Protein AF-A0A832SLJ6-F1 (afdb_monomer_lite)

pLDDT: mean 83.12, std 15.28, range [37.22, 96.81]

Sequence (81 aa):
MGLNNTSGFDVYFVDSERQLENYLNYGIFDFYTNDGCFGKNYHSFSGICKNIDQESGLLIIIPDNLNRSLTKIKVNLHEKI

Radius of gyration: 13.86 Å; chains: 1; bounding box: 32×26×40 Å

Structure (mmCIF, N/CA/C/O backbone):
data_AF-A0A832SLJ6-F1
#
_entry.id   AF-A0A832SLJ6-F1
#
loop_
_atom_site.group_PDB
_atom_site.id
_atom_site.type_symbol
_atom_site.label_atom_id
_atom_site.label_alt_id
_atom_site.label_comp_id
_atom_site.label_asym_id
_atom_site.label_entity_id
_atom_site.label_seq_id
_atom_site.pdbx_PDB_ins_code
_atom_site.Cartn_x
_atom_site.Cartn_y
_atom_site.Cartn_z
_atom_site.occupancy
_atom_site.B_iso_or_equiv
_atom_site.auth_seq_id
_atom_site.auth_comp_id
_atom_site.auth_asym_id
_atom_site.auth_atom_id
_atom_site.pdbx_PDB_model_num
ATOM 1 N N . MET A 1 1 ? 5.630 -12.597 -28.561 1.00 37.22 1 MET A N 1
ATOM 2 C CA . MET A 1 1 ? 6.444 -12.250 -27.373 1.00 37.22 1 MET A CA 1
ATOM 3 C C . MET A 1 1 ? 6.838 -10.792 -27.534 1.00 37.22 1 MET A C 1
ATOM 5 O O . MET A 1 1 ? 7.551 -10.514 -28.477 1.00 37.22 1 MET A O 1
ATOM 9 N N . GLY A 1 2 ? 6.372 -9.785 -26.806 1.00 40.81 2 GLY A N 1
ATOM 10 C CA . GLY A 1 2 ? 5.606 -9.686 -25.569 1.00 40.81 2 GLY A CA 1
ATOM 11 C C . GLY A 1 2 ? 6.068 -8.382 -24.911 1.00 40.81 2 GLY A C 1
ATOM 12 O O . GLY A 1 2 ? 7.096 -8.384 -24.252 1.00 40.81 2 GLY A O 1
ATOM 13 N N . LEU A 1 3 ? 5.365 -7.272 -25.146 1.00 40.44 3 LEU A N 1
ATOM 14 C CA . LEU A 1 3 ? 5.560 -6.012 -24.422 1.00 40.44 3 LEU A CA 1
ATOM 15 C C . LEU A 1 3 ? 4.202 -5.630 -23.846 1.00 40.44 3 LEU A C 1
ATOM 17 O O . LEU A 1 3 ? 3.396 -4.969 -24.496 1.00 40.44 3 LEU A O 1
ATOM 21 N N . ASN A 1 4 ? 3.916 -6.143 -22.652 1.00 43.66 4 ASN A N 1
ATOM 22 C CA . ASN A 1 4 ? 2.771 -5.696 -21.878 1.00 43.66 4 ASN A CA 1
ATOM 23 C C . ASN A 1 4 ? 3.183 -4.365 -21.238 1.00 43.66 4 ASN A C 1
ATOM 25 O O . ASN A 1 4 ? 3.800 -4.345 -20.179 1.00 43.66 4 ASN A O 1
ATOM 29 N N . ASN A 1 5 ? 2.954 -3.263 -21.954 1.00 50.81 5 ASN A N 1
ATOM 30 C CA . ASN A 1 5 ? 3.211 -1.909 -21.469 1.00 50.81 5 ASN A CA 1
ATOM 31 C C . ASN A 1 5 ? 2.186 -1.576 -20.379 1.00 50.81 5 ASN A C 1
ATOM 33 O O . ASN A 1 5 ? 1.127 -1.014 -20.652 1.00 50.81 5 ASN A O 1
ATOM 37 N N . THR A 1 6 ? 2.478 -1.974 -19.146 1.00 59.12 6 THR A N 1
ATOM 38 C CA . THR A 1 6 ? 1.656 -1.686 -17.972 1.00 59.12 6 THR A CA 1
ATOM 39 C C . THR A 1 6 ? 1.980 -0.287 -17.467 1.00 59.12 6 THR A C 1
ATOM 41 O O . THR A 1 6 ? 2.812 -0.108 -16.587 1.00 59.12 6 THR A O 1
ATOM 44 N N . SER A 1 7 ? 1.342 0.727 -18.048 1.00 71.50 7 SER A N 1
ATOM 45 C CA . SER A 1 7 ? 1.438 2.128 -17.602 1.00 71.50 7 SER A CA 1
ATOM 46 C C . SER A 1 7 ? 0.591 2.417 -16.345 1.00 71.50 7 SER A C 1
ATOM 48 O O . SER A 1 7 ? 0.265 3.573 -16.076 1.00 71.50 7 SER A O 1
ATOM 50 N N . GLY A 1 8 ? 0.137 1.376 -15.641 1.00 80.88 8 GLY A N 1
ATOM 51 C CA . GLY A 1 8 ? -0.649 1.472 -14.413 1.00 80.88 8 GLY A CA 1
ATOM 52 C C . GLY A 1 8 ? 0.228 1.565 -13.166 1.00 80.88 8 GLY A C 1
ATOM 53 O O . GLY A 1 8 ? 1.433 1.336 -13.224 1.00 80.88 8 GLY A O 1
ATOM 54 N N . PHE A 1 9 ? -0.388 1.893 -12.036 1.00 87.56 9 PHE A N 1
ATOM 55 C CA . PHE A 1 9 ? 0.232 1.839 -10.715 1.00 87.56 9 PHE A CA 1
ATOM 56 C C . PHE A 1 9 ? -0.320 0.657 -9.919 1.00 87.56 9 PHE A C 1
ATOM 58 O O . PHE A 1 9 ? -1.451 0.205 -10.140 1.00 87.56 9 PHE A O 1
ATOM 65 N N . ASP A 1 10 ? 0.472 0.201 -8.960 1.00 92.06 10 ASP A N 1
ATOM 66 C CA . ASP A 1 10 ? 0.023 -0.705 -7.917 1.00 92.06 10 ASP A CA 1
ATOM 67 C C . ASP A 1 10 ? -0.245 0.086 -6.634 1.00 92.06 10 ASP A C 1
ATOM 69 O O . ASP A 1 10 ? 0.368 1.123 -6.381 1.00 92.06 10 AS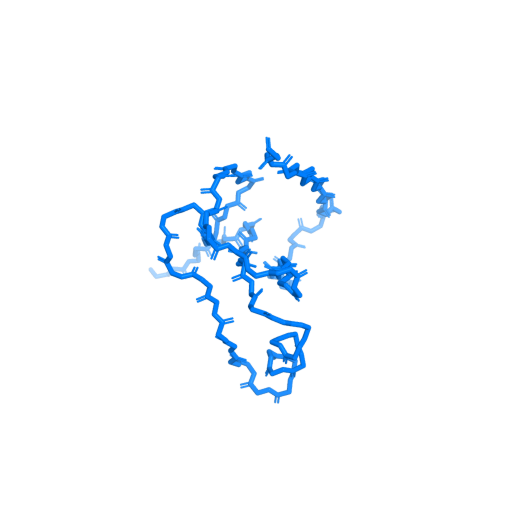P A O 1
ATOM 73 N N . VAL A 1 11 ? -1.167 -0.397 -5.813 1.00 93.88 11 VAL A N 1
ATOM 74 C CA . VAL A 1 11 ? -1.571 0.236 -4.559 1.00 93.88 11 VAL A CA 1
ATOM 75 C C . VAL A 1 11 ? -1.816 -0.826 -3.500 1.00 93.88 11 VAL A C 1
ATOM 77 O O . VAL A 1 11 ? -2.424 -1.854 -3.790 1.00 93.88 11 VAL A O 1
ATOM 80 N N . TYR A 1 12 ? -1.352 -0.576 -2.280 1.00 95.56 12 TYR A N 1
ATOM 81 C CA . TYR A 1 12 ? -1.434 -1.503 -1.157 1.00 95.56 12 TYR A CA 1
ATOM 82 C C . TYR A 1 12 ? -1.662 -0.729 0.140 1.00 95.56 12 TYR A C 1
ATOM 84 O O . TYR A 1 12 ? -0.929 0.212 0.434 1.00 95.56 12 TYR A O 1
ATOM 92 N N . PHE A 1 13 ? -2.644 -1.132 0.939 1.00 95.00 13 PHE A N 1
ATOM 93 C CA . PHE A 1 13 ? -2.679 -0.764 2.350 1.00 95.00 13 PHE A CA 1
ATOM 94 C C . PHE A 1 13 ? -1.649 -1.601 3.100 1.00 95.00 13 PHE A C 1
ATOM 96 O O . PHE A 1 13 ? -1.637 -2.825 2.976 1.00 95.00 13 PHE A O 1
ATOM 103 N N . VAL A 1 14 ? -0.801 -0.945 3.878 1.00 96.25 14 VAL A N 1
ATOM 104 C CA . VAL A 1 14 ? 0.287 -1.560 4.643 1.00 96.25 14 VAL A CA 1
ATOM 105 C C . VAL A 1 14 ? 0.093 -1.300 6.128 1.00 96.25 14 VAL A C 1
ATOM 107 O O . VAL A 1 14 ? -0.498 -0.289 6.493 1.00 96.25 14 VAL A O 1
ATOM 110 N N . ASP A 1 15 ? 0.586 -2.200 6.972 1.00 92.75 15 ASP A N 1
ATOM 111 C CA . ASP A 1 15 ? 0.384 -2.149 8.426 1.00 92.75 15 ASP A CA 1
ATOM 112 C C . ASP A 1 15 ? 1.171 -1.029 9.129 1.00 92.75 15 ASP A C 1
ATOM 114 O O . ASP A 1 15 ? 0.842 -0.658 10.251 1.00 92.75 15 ASP A O 1
ATOM 118 N N . SER A 1 16 ? 2.216 -0.494 8.488 1.00 94.12 16 SER A N 1
ATOM 119 C CA . SER A 1 16 ? 3.097 0.526 9.064 1.00 94.12 16 SER A CA 1
ATOM 120 C C . SER A 1 16 ? 4.025 1.161 8.022 1.00 94.12 16 SER A C 1
ATOM 122 O O . SER A 1 16 ? 4.270 0.603 6.949 1.00 94.12 16 SER A O 1
ATOM 124 N N . GLU A 1 17 ? 4.628 2.302 8.369 1.00 92.69 17 GLU A N 1
ATOM 125 C CA . GLU A 1 17 ? 5.673 2.961 7.565 1.00 92.69 17 GLU A CA 1
ATOM 126 C C . GLU A 1 17 ? 6.896 2.060 7.320 1.00 92.69 17 GLU A C 1
ATOM 128 O O . GLU A 1 17 ? 7.528 2.143 6.267 1.00 92.69 17 GLU A O 1
ATOM 133 N N . ARG A 1 18 ? 7.181 1.114 8.226 1.00 95.19 18 ARG A N 1
ATOM 134 C CA . ARG A 1 18 ? 8.274 0.137 8.083 1.00 95.19 18 ARG A CA 1
ATOM 135 C C . ARG A 1 18 ? 8.197 -0.644 6.765 1.00 95.19 18 ARG A C 1
ATOM 137 O O . ARG A 1 18 ? 9.217 -1.067 6.229 1.00 95.19 18 ARG A O 1
ATOM 144 N N . GLN A 1 19 ? 6.997 -0.820 6.214 1.00 96.19 19 GLN A N 1
ATOM 145 C CA . GLN A 1 19 ? 6.805 -1.512 4.942 1.00 96.19 19 GLN A CA 1
ATOM 146 C C . GLN A 1 19 ? 7.357 -0.731 3.744 1.00 96.19 19 GLN A C 1
ATOM 148 O O . GLN A 1 19 ? 7.824 -1.344 2.784 1.00 96.19 19 GLN A O 1
ATOM 153 N N . LEU A 1 20 ? 7.397 0.604 3.815 1.00 94.88 20 LEU A N 1
ATOM 154 C CA . LEU A 1 20 ? 8.097 1.419 2.823 1.00 94.88 20 LEU A CA 1
ATOM 155 C C . LEU A 1 20 ? 9.607 1.154 2.869 1.00 94.88 20 LEU A C 1
ATOM 157 O O . LEU A 1 20 ? 10.223 0.940 1.827 1.00 94.88 20 LEU A O 1
ATOM 161 N N . GLU A 1 21 ? 10.203 1.121 4.063 1.00 95.81 21 GLU A N 1
ATOM 162 C CA . GLU A 1 21 ? 11.631 0.820 4.228 1.00 95.81 21 GLU A CA 1
ATOM 163 C C . GLU A 1 21 ? 11.974 -0.591 3.741 1.00 95.81 21 GLU A C 1
ATOM 165 O O . GLU A 1 21 ? 12.980 -0.782 3.054 1.00 95.81 21 GLU A O 1
ATOM 170 N N . ASN A 1 22 ? 11.132 -1.580 4.055 1.00 96.69 22 ASN A N 1
ATOM 171 C C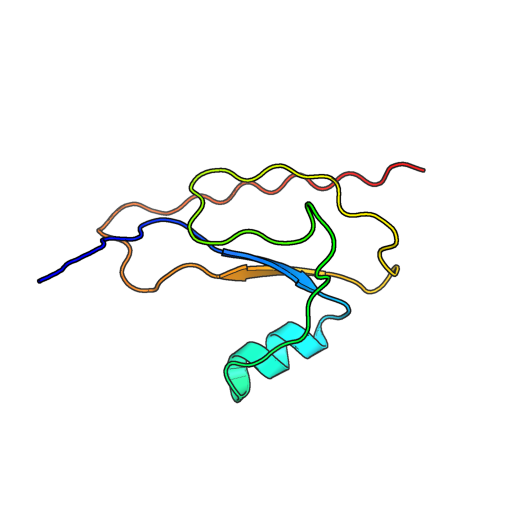A . ASN A 1 22 ? 11.313 -2.950 3.582 1.00 96.69 22 ASN A CA 1
ATOM 172 C C . ASN A 1 22 ? 11.288 -3.017 2.048 1.00 96.69 22 ASN A C 1
ATOM 174 O O . ASN A 1 22 ? 12.154 -3.654 1.441 1.00 96.69 22 ASN A O 1
ATOM 178 N N . TYR A 1 23 ? 10.345 -2.308 1.419 1.00 95.25 23 TYR A N 1
ATOM 179 C CA . TYR A 1 23 ? 10.252 -2.243 -0.034 1.00 95.25 23 TYR A CA 1
ATOM 180 C C . TYR A 1 23 ? 11.503 -1.605 -0.651 1.00 95.25 23 TYR A C 1
ATOM 182 O O . TYR A 1 23 ? 12.084 -2.173 -1.574 1.00 95.25 23 TYR A O 1
ATOM 190 N N . LEU A 1 24 ? 11.960 -0.469 -0.118 1.00 94.75 24 LEU A N 1
ATOM 191 C CA . LEU A 1 24 ? 13.122 0.250 -0.647 1.00 94.75 24 LEU A CA 1
ATOM 192 C C . LEU A 1 24 ? 14.437 -0.530 -0.491 1.00 94.75 24 LEU A C 1
ATOM 194 O O . LEU A 1 24 ? 15.278 -0.483 -1.385 1.00 94.75 24 LEU A O 1
ATOM 198 N N . ASN A 1 25 ? 14.621 -1.242 0.624 1.00 96.81 25 ASN A N 1
ATOM 199 C CA . ASN A 1 25 ? 15.877 -1.935 0.924 1.00 96.81 25 ASN A CA 1
ATOM 200 C C . ASN A 1 25 ? 15.934 -3.368 0.377 1.00 96.81 25 ASN A C 1
ATOM 202 O O . ASN A 1 25 ? 17.007 -3.841 0.004 1.00 96.81 25 ASN A O 1
ATOM 206 N N . TYR A 1 26 ? 14.797 -4.067 0.346 1.00 96.56 26 TYR A N 1
ATOM 207 C CA . TYR A 1 26 ? 14.745 -5.508 0.073 1.00 96.56 26 TYR A CA 1
ATOM 208 C C . TYR A 1 26 ? 13.775 -5.894 -1.049 1.00 96.56 26 TYR A C 1
ATOM 210 O O . TYR A 1 26 ? 13.772 -7.048 -1.475 1.00 96.56 26 TYR A O 1
ATOM 218 N N . GLY A 1 27 ? 12.941 -4.967 -1.531 1.00 92.88 27 GLY A N 1
ATOM 219 C CA . GLY A 1 27 ? 11.927 -5.251 -2.550 1.00 92.88 27 GLY A CA 1
ATOM 220 C C . GLY A 1 27 ? 10.759 -6.110 -2.052 1.00 92.88 27 GLY A C 1
ATOM 221 O O . GLY A 1 27 ? 10.018 -6.658 -2.867 1.00 92.88 27 GLY A O 1
ATOM 222 N N . ILE A 1 28 ? 10.589 -6.247 -0.735 1.00 95.06 28 ILE A N 1
ATOM 223 C CA . ILE A 1 28 ? 9.511 -7.019 -0.099 1.00 95.06 28 ILE A CA 1
ATOM 224 C C . ILE A 1 28 ? 8.789 -6.159 0.933 1.00 95.06 28 ILE A C 1
ATOM 226 O O . ILE A 1 28 ? 9.389 -5.256 1.501 1.00 95.06 28 ILE A O 1
ATOM 230 N N . PHE A 1 29 ? 7.512 -6.433 1.176 1.00 96.75 29 PHE A N 1
ATOM 231 C CA . PHE A 1 29 ? 6.712 -5.765 2.200 1.00 96.75 29 PHE A CA 1
ATOM 232 C C . PHE A 1 29 ? 5.437 -6.563 2.481 1.00 96.75 29 PHE A C 1
ATOM 234 O O . PHE A 1 29 ? 4.946 -7.285 1.608 1.00 96.75 29 PHE A O 1
ATOM 241 N N . ASP A 1 30 ? 4.893 -6.394 3.681 1.00 96.25 30 ASP A N 1
ATOM 242 C CA . ASP A 1 30 ? 3.591 -6.933 4.061 1.00 96.25 30 ASP A CA 1
ATOM 243 C C . ASP A 1 30 ? 2.486 -5.917 3.763 1.00 96.25 30 ASP A C 1
ATOM 245 O O . ASP A 1 30 ? 2.676 -4.703 3.862 1.00 96.25 30 ASP A O 1
ATOM 249 N N . PHE A 1 31 ? 1.312 -6.415 3.383 1.00 96.06 31 PHE A N 1
ATOM 250 C CA . PHE A 1 31 ? 0.146 -5.592 3.082 1.00 96.06 31 PHE A CA 1
ATOM 251 C C . PHE A 1 31 ? -1.151 -6.322 3.434 1.00 96.06 31 PHE A C 1
ATOM 253 O O . PHE A 1 31 ? -1.201 -7.554 3.496 1.00 96.06 31 PHE A O 1
ATOM 260 N N . TYR A 1 32 ? -2.226 -5.561 3.626 1.00 95.44 32 TYR A N 1
ATOM 261 C CA . TYR A 1 32 ? -3.552 -6.113 3.875 1.00 95.44 32 TYR A CA 1
ATOM 262 C C . TYR A 1 32 ? -4.078 -6.822 2.621 1.00 95.44 32 TYR A C 1
ATOM 264 O O . TYR A 1 32 ? -4.241 -6.220 1.560 1.00 95.44 32 TYR A O 1
ATOM 272 N N . THR A 1 33 ? -4.373 -8.116 2.750 1.00 94.88 33 THR A N 1
ATOM 273 C CA . THR A 1 33 ? -4.802 -8.982 1.635 1.00 94.88 33 THR A CA 1
ATOM 274 C C . THR A 1 33 ? -6.319 -9.075 1.481 1.00 94.88 33 THR A C 1
ATOM 276 O O . THR A 1 33 ? -6.809 -9.772 0.594 1.00 94.88 33 THR A O 1
ATOM 279 N N . ASN A 1 34 ? -7.079 -8.377 2.325 1.00 93.69 34 ASN A N 1
ATOM 280 C CA . ASN A 1 34 ? -8.529 -8.307 2.209 1.00 93.69 34 ASN A CA 1
ATOM 281 C C . ASN A 1 34 ? -8.955 -7.586 0.920 1.00 93.69 34 ASN A C 1
ATOM 283 O O . ASN A 1 34 ? -8.258 -6.706 0.405 1.00 93.69 34 ASN A O 1
ATOM 287 N N . ASP A 1 35 ? -10.142 -7.932 0.423 1.00 90.44 35 ASP A N 1
ATOM 288 C CA . ASP A 1 35 ? -10.714 -7.296 -0.761 1.00 90.44 35 ASP A CA 1
ATOM 289 C C . ASP A 1 35 ? -10.789 -5.771 -0.593 1.00 90.44 35 ASP A C 1
ATOM 291 O O . ASP A 1 35 ? -11.267 -5.256 0.419 1.00 90.44 35 ASP A O 1
ATOM 295 N N . GLY A 1 36 ? -10.321 -5.041 -1.609 1.00 91.25 36 GLY A N 1
ATOM 296 C CA . GLY A 1 36 ? -10.301 -3.576 -1.613 1.00 91.25 36 GLY A CA 1
ATOM 297 C C . GLY A 1 36 ? -9.090 -2.938 -0.925 1.00 91.25 36 GLY A C 1
ATOM 298 O O . GLY A 1 36 ? -8.969 -1.714 -0.970 1.00 91.25 36 GLY A O 1
ATOM 299 N N . CYS A 1 37 ? -8.187 -3.730 -0.341 1.00 94.31 37 CYS A N 1
ATOM 300 C CA . CYS A 1 37 ? -6.971 -3.238 0.311 1.00 94.31 37 CYS A CA 1
ATOM 301 C C . CYS A 1 37 ? -5.749 -3.162 -0.604 1.00 94.31 37 CYS A C 1
ATOM 303 O O . CYS A 1 37 ? -4.771 -2.502 -0.264 1.00 94.31 37 CYS A O 1
ATOM 305 N N . PHE A 1 38 ? -5.790 -3.801 -1.771 1.00 94.94 38 PHE A N 1
ATOM 306 C CA . PHE A 1 38 ? -4.707 -3.731 -2.739 1.00 94.94 38 PHE A CA 1
ATOM 307 C C . PHE A 1 38 ? -5.220 -3.819 -4.177 1.00 94.94 38 PHE A C 1
ATOM 309 O O . PHE A 1 38 ? -6.329 -4.287 -4.445 1.00 94.94 38 PHE A O 1
ATOM 316 N N . GLY A 1 39 ? -4.389 -3.384 -5.117 1.00 92.50 39 GLY A N 1
ATOM 317 C CA . GLY A 1 39 ? -4.656 -3.454 -6.542 1.00 92.50 39 GLY A CA 1
ATOM 318 C C . GLY A 1 39 ? -3.369 -3.361 -7.349 1.00 92.50 39 GLY A C 1
ATOM 319 O O . GLY A 1 39 ? -2.456 -2.638 -6.971 1.00 9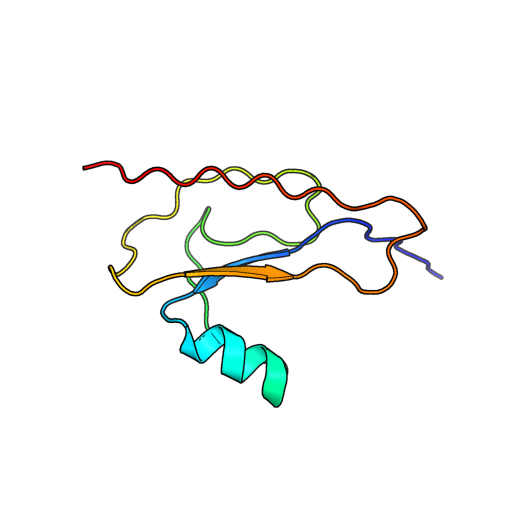2.50 39 GLY A O 1
ATOM 320 N N . LYS A 1 40 ? -3.296 -4.090 -8.466 1.00 91.94 40 LYS A N 1
ATOM 321 C CA . LYS A 1 40 ? -2.131 -4.101 -9.358 1.00 91.94 40 LYS A CA 1
ATOM 322 C C . LYS A 1 40 ? -2.502 -3.619 -10.752 1.00 91.94 40 LYS A C 1
ATOM 324 O O . LYS A 1 40 ? -3.561 -3.990 -11.256 1.00 91.94 40 LYS A O 1
ATOM 329 N N . ASN A 1 41 ? -1.608 -2.862 -11.381 1.00 88.38 41 ASN A N 1
ATOM 330 C CA . ASN A 1 41 ? -1.723 -2.373 -12.751 1.00 88.38 41 ASN A CA 1
ATOM 331 C C . ASN A 1 41 ? -3.039 -1.611 -13.025 1.00 88.38 41 ASN A C 1
ATOM 333 O O . ASN A 1 41 ? -3.739 -1.868 -14.007 1.00 88.38 41 ASN A O 1
ATOM 337 N N . TYR A 1 42 ? -3.384 -0.666 -12.148 1.00 86.81 42 TYR A N 1
ATOM 338 C CA . TYR A 1 42 ? -4.563 0.188 -12.296 1.00 86.81 42 TYR A CA 1
ATOM 339 C C . TYR A 1 42 ? -4.207 1.566 -12.863 1.00 86.81 42 TYR A C 1
ATOM 341 O O . TYR A 1 42 ? -3.160 2.133 -12.573 1.00 86.81 42 TYR A O 1
ATOM 349 N N . HIS A 1 43 ? -5.125 2.156 -13.630 1.00 84.69 43 HIS A N 1
ATOM 350 C CA . HIS A 1 43 ? -5.102 3.595 -13.948 1.00 84.69 43 HIS A CA 1
ATOM 351 C C . HIS A 1 43 ? -5.998 4.414 -13.010 1.00 84.69 43 HIS A C 1
ATOM 353 O O . HIS A 1 43 ? -5.834 5.624 -12.871 1.00 84.69 43 HIS A O 1
ATOM 359 N N . SER A 1 44 ? -6.956 3.750 -12.366 1.00 83.69 44 SER A N 1
ATOM 360 C CA . SER A 1 44 ? -7.823 4.293 -11.330 1.00 83.69 44 SER A CA 1
ATOM 361 C C . SER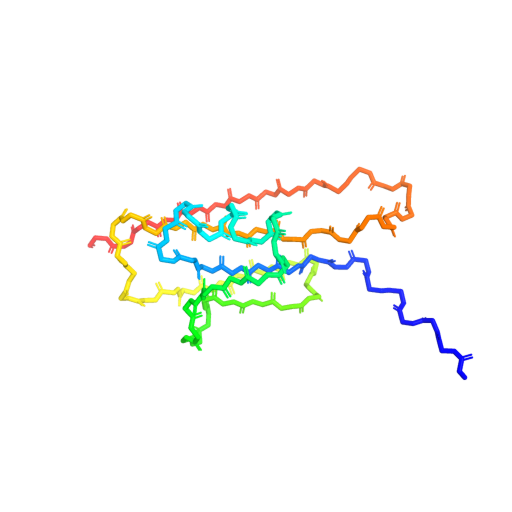 A 1 44 ? -8.206 3.149 -10.401 1.00 83.69 44 SER A C 1
ATOM 363 O O . SER A 1 44 ? -8.561 2.070 -10.874 1.00 83.69 44 SER A O 1
ATOM 365 N N . PHE A 1 45 ? -8.112 3.382 -9.097 1.00 86.75 45 PHE A N 1
ATOM 366 C CA . PHE A 1 45 ? -8.454 2.408 -8.071 1.00 86.75 45 PHE A CA 1
ATOM 367 C C . PHE A 1 45 ? -9.369 3.067 -7.042 1.00 86.75 45 PHE A C 1
ATOM 369 O O . PHE A 1 45 ? -9.130 4.197 -6.611 1.00 86.75 45 PHE A O 1
ATOM 376 N N . SER A 1 46 ? -10.427 2.360 -6.663 1.00 87.00 46 SER A N 1
ATOM 377 C CA . SER A 1 46 ? -11.336 2.747 -5.591 1.00 87.00 46 SER A CA 1
ATOM 378 C C . SER A 1 46 ? -11.756 1.487 -4.852 1.00 87.00 46 SER A C 1
ATOM 380 O O . SER A 1 46 ? -12.090 0.481 -5.474 1.00 87.00 46 SER A O 1
ATOM 382 N N . GLY A 1 47 ? -11.723 1.542 -3.528 1.00 85.81 47 GLY A N 1
ATOM 383 C CA . GLY A 1 47 ? -12.020 0.408 -2.671 1.00 85.81 47 GLY A CA 1
ATOM 384 C C . GLY A 1 47 ? -12.275 0.866 -1.245 1.00 85.81 47 GLY A C 1
ATOM 385 O O . GLY A 1 47 ? -11.957 1.997 -0.873 1.00 85.81 47 GLY A O 1
ATOM 386 N N . ILE A 1 48 ? -12.876 -0.020 -0.457 1.00 89.31 48 ILE A N 1
ATOM 387 C CA . ILE A 1 48 ? -12.999 0.145 0.989 1.00 89.31 48 ILE A CA 1
ATOM 388 C C . ILE A 1 48 ? -12.209 -0.989 1.617 1.00 89.31 48 ILE A C 1
ATOM 390 O O . ILE A 1 48 ? -12.603 -2.147 1.508 1.00 89.31 48 ILE A O 1
ATOM 394 N N . CYS A 1 49 ? -11.124 -0.630 2.284 1.00 90.44 49 CYS A N 1
ATOM 395 C CA . CYS A 1 49 ? -10.320 -1.541 3.073 1.00 90.44 49 CYS A CA 1
ATOM 396 C C . CYS A 1 49 ? -10.788 -1.454 4.535 1.00 90.44 49 CYS A C 1
ATOM 398 O O . CYS A 1 49 ? -10.959 -0.356 5.066 1.00 90.44 49 CYS A O 1
ATOM 400 N N . LYS A 1 50 ? -11.112 -2.593 5.155 1.00 89.38 50 LYS A N 1
ATOM 401 C CA . LYS A 1 50 ? -11.710 -2.666 6.502 1.00 89.38 50 LYS A CA 1
ATOM 402 C C . LYS A 1 50 ? -10.732 -3.285 7.492 1.00 89.38 50 LYS A C 1
ATOM 404 O O . LYS A 1 50 ? -9.889 -4.072 7.083 1.00 89.38 50 LYS A O 1
ATOM 409 N N . ASN A 1 51 ? -10.947 -3.013 8.782 1.00 88.12 51 ASN A N 1
ATOM 410 C CA . ASN A 1 51 ? -10.139 -3.532 9.894 1.00 88.12 51 ASN A CA 1
ATOM 411 C C . ASN A 1 51 ? -8.665 -3.130 9.763 1.00 88.12 51 ASN A C 1
ATOM 413 O O . ASN A 1 51 ? -7.777 -3.973 9.827 1.00 88.12 51 ASN A O 1
ATOM 417 N N . ILE A 1 52 ? -8.450 -1.840 9.514 1.00 88.19 52 ILE A N 1
ATOM 418 C CA . ILE A 1 52 ? -7.129 -1.256 9.320 1.00 88.19 52 ILE A CA 1
ATOM 419 C C . ILE A 1 52 ? -6.691 -0.596 10.612 1.00 88.19 52 ILE A C 1
ATOM 421 O O . ILE A 1 52 ? -7.460 0.158 11.212 1.00 88.19 52 ILE A O 1
ATOM 425 N N . ASP A 1 53 ? -5.474 -0.919 11.038 1.00 86.94 53 ASP A N 1
ATOM 426 C CA . ASP A 1 53 ? -4.898 -0.378 12.258 1.00 86.94 53 ASP A CA 1
ATOM 427 C C . ASP A 1 53 ? -4.547 1.097 12.069 1.00 86.94 53 ASP A C 1
ATOM 429 O O . ASP A 1 53 ? -4.242 1.547 10.964 1.00 86.94 53 ASP A O 1
ATOM 433 N N . GLN A 1 54 ? -4.565 1.859 13.160 1.00 83.00 54 GLN A N 1
ATOM 434 C CA . GLN A 1 54 ? -4.413 3.315 13.121 1.00 83.00 54 GLN A CA 1
ATOM 435 C C . GLN A 1 54 ? -3.043 3.783 12.588 1.00 83.00 54 GLN A C 1
ATOM 437 O O . GLN A 1 54 ? -2.931 4.900 12.094 1.00 83.00 54 GLN A O 1
ATOM 442 N N . GLU A 1 55 ? -2.013 2.935 12.659 1.00 87.19 55 GLU A N 1
ATOM 443 C CA . GLU A 1 55 ? -0.652 3.221 12.168 1.00 87.19 55 GLU A CA 1
ATOM 444 C C . GLU A 1 55 ? -0.426 2.797 10.706 1.00 87.19 55 GLU A C 1
ATOM 446 O O . GLU A 1 55 ? 0.679 2.917 10.173 1.00 87.19 55 GLU A O 1
ATOM 451 N N . SER A 1 56 ? -1.479 2.317 10.046 1.00 91.88 56 SER A N 1
ATOM 452 C CA . SER A 1 56 ? -1.408 1.836 8.672 1.00 91.88 56 SER A CA 1
ATOM 453 C C . SER A 1 56 ? -1.176 2.958 7.665 1.00 91.88 56 SER A C 1
ATOM 455 O O . SER A 1 56 ? -1.546 4.116 7.864 1.00 91.88 56 SER A O 1
ATOM 457 N N . GLY A 1 57 ? -0.621 2.583 6.517 1.00 92.12 57 GLY A N 1
ATOM 458 C CA . GLY A 1 57 ? -0.327 3.487 5.412 1.00 92.12 57 GLY A CA 1
ATOM 459 C C . GLY A 1 57 ? -0.875 3.005 4.074 1.00 92.12 57 GLY A C 1
ATOM 460 O O . GLY A 1 57 ? -1.365 1.885 3.934 1.00 92.12 57 GLY A O 1
ATOM 461 N N . LEU A 1 58 ? -0.752 3.862 3.060 1.00 93.56 58 LEU A N 1
ATOM 462 C CA . LEU A 1 58 ? -1.024 3.529 1.664 1.00 93.56 58 LEU A CA 1
ATOM 463 C C . LEU A 1 58 ? 0.288 3.583 0.874 1.00 93.56 58 LEU A C 1
ATOM 465 O O . LEU A 1 58 ? 0.848 4.660 0.674 1.00 93.56 58 LEU A O 1
ATOM 469 N N . LEU A 1 59 ? 0.756 2.432 0.399 1.00 94.88 59 LEU A N 1
ATOM 470 C CA . LEU A 1 59 ? 1.916 2.315 -0.475 1.00 94.88 59 LEU A CA 1
ATOM 471 C C . LEU A 1 59 ? 1.455 2.285 -1.937 1.00 94.88 59 LEU A C 1
ATOM 473 O O . LEU A 1 59 ? 0.685 1.409 -2.331 1.00 94.88 59 LEU A O 1
ATOM 477 N N . ILE A 1 60 ? 1.921 3.239 -2.746 1.00 92.75 60 ILE A N 1
ATOM 478 C CA . ILE A 1 60 ? 1.631 3.313 -4.185 1.00 92.75 60 ILE A CA 1
ATOM 479 C C . ILE A 1 60 ? 2.938 3.130 -4.955 1.00 92.75 60 ILE A C 1
ATOM 481 O O . ILE A 1 60 ? 3.876 3.903 -4.769 1.00 92.75 60 ILE A O 1
ATOM 485 N N . ILE A 1 61 ? 2.987 2.128 -5.831 1.00 91.12 61 ILE A N 1
ATOM 486 C CA . ILE A 1 61 ? 4.167 1.789 -6.629 1.00 91.12 61 ILE A CA 1
ATOM 487 C C . ILE A 1 61 ? 3.887 2.137 -8.086 1.00 91.12 61 ILE A C 1
ATOM 489 O O . ILE A 1 61 ? 2.917 1.669 -8.682 1.00 91.12 61 ILE A O 1
ATOM 493 N N . ILE A 1 62 ? 4.752 2.965 -8.663 1.00 86.56 62 ILE A N 1
ATOM 494 C CA . ILE A 1 62 ? 4.659 3.413 -10.050 1.00 86.56 62 ILE A CA 1
ATOM 495 C C . ILE A 1 62 ? 5.851 2.823 -10.809 1.00 86.56 62 ILE A C 1
ATOM 497 O O . ILE A 1 62 ? 6.975 2.948 -10.324 1.00 86.56 62 ILE A O 1
ATOM 501 N N . PRO A 1 63 ? 5.651 2.198 -11.978 1.00 81.56 63 PRO A N 1
ATOM 502 C CA . PRO A 1 63 ? 6.757 1.687 -12.778 1.00 81.56 63 PRO A CA 1
ATOM 503 C C . PRO A 1 63 ? 7.646 2.831 -13.284 1.00 81.56 63 PRO A C 1
ATOM 505 O O . PRO A 1 63 ? 7.144 3.853 -13.742 1.00 81.56 63 PRO A O 1
ATOM 508 N N . ASP A 1 64 ? 8.966 2.633 -13.278 1.00 73.62 64 ASP A N 1
ATOM 509 C CA . ASP A 1 64 ? 9.944 3.658 -13.686 1.00 73.62 64 ASP A CA 1
ATOM 510 C C . ASP A 1 64 ? 9.788 4.096 -15.149 1.00 73.62 64 ASP A C 1
ATOM 512 O O . ASP A 1 64 ? 10.066 5.238 -15.520 1.00 73.62 64 ASP A O 1
ATOM 516 N N . ASN A 1 65 ? 9.328 3.183 -16.007 1.00 68.19 65 ASN A N 1
ATOM 517 C CA . ASN A 1 65 ? 9.235 3.412 -17.442 1.00 68.19 65 ASN A CA 1
ATOM 518 C C . ASN A 1 65 ? 7.864 3.984 -17.838 1.00 68.19 65 ASN A C 1
ATOM 520 O O . ASN A 1 65 ? 7.105 3.391 -18.608 1.00 68.19 65 ASN A O 1
ATOM 524 N N . LEU A 1 66 ? 7.532 5.155 -17.294 1.00 64.88 66 LEU A N 1
ATOM 525 C CA . LEU A 1 66 ? 6.390 5.942 -17.748 1.00 64.88 66 LEU A CA 1
ATOM 526 C C . LEU A 1 66 ? 6.786 6.678 -19.027 1.00 64.88 66 LEU A C 1
ATOM 528 O O . LEU A 1 66 ? 7.543 7.648 -18.994 1.00 64.88 66 LEU A O 1
ATOM 532 N N . ASN A 1 67 ? 6.262 6.247 -20.174 1.00 59.88 67 ASN A N 1
ATOM 533 C CA . ASN A 1 67 ? 6.433 6.978 -21.428 1.00 59.88 67 ASN A CA 1
ATOM 534 C C . ASN A 1 67 ? 5.815 8.393 -21.315 1.00 59.88 67 ASN A C 1
ATOM 536 O O . ASN A 1 67 ? 4.637 8.605 -21.575 1.00 59.88 67 ASN A O 1
ATOM 540 N N . ARG A 1 68 ? 6.647 9.365 -20.918 1.00 51.72 68 ARG A N 1
ATOM 541 C CA . ARG A 1 68 ? 6.573 10.825 -21.140 1.00 51.72 68 ARG A CA 1
ATOM 542 C C . ARG A 1 68 ? 5.323 11.606 -20.710 1.00 51.72 68 ARG A C 1
ATOM 544 O O . ARG A 1 68 ? 5.220 12.776 -21.067 1.00 51.72 68 ARG A O 1
ATOM 551 N N . SER A 1 69 ? 4.439 11.053 -19.889 1.00 54.59 69 SER A N 1
ATOM 552 C CA . SER A 1 69 ? 3.378 11.839 -19.246 1.00 54.59 69 SER A CA 1
ATOM 553 C C . SER A 1 69 ? 3.583 11.884 -17.736 1.00 54.59 69 SER A C 1
ATOM 555 O O . SER A 1 69 ? 3.721 10.846 -17.09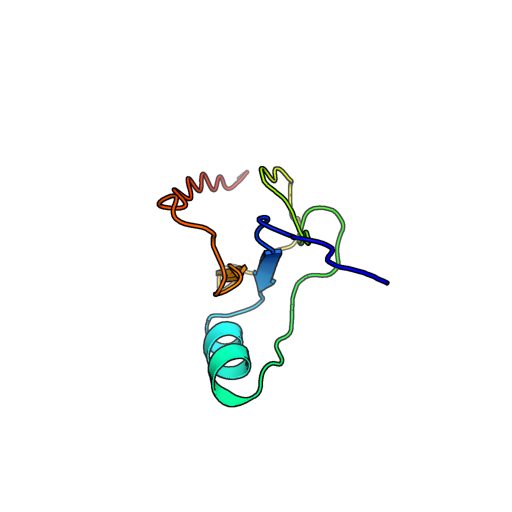2 1.00 54.59 69 SER A O 1
ATOM 557 N N . LEU A 1 70 ? 3.609 13.098 -17.175 1.00 58.84 70 LEU A N 1
ATOM 558 C CA . LEU A 1 70 ? 3.574 13.343 -15.732 1.00 58.84 70 LEU A CA 1
ATOM 559 C C . LEU A 1 70 ? 2.382 12.576 -15.139 1.00 58.84 70 LEU A C 1
ATOM 561 O O . LEU A 1 70 ? 1.229 12.955 -15.352 1.00 58.84 70 LEU A O 1
ATOM 565 N N . THR A 1 71 ? 2.647 11.478 -14.429 1.00 65.00 71 THR A N 1
ATOM 566 C CA . THR A 1 71 ? 1.586 10.693 -13.789 1.00 65.00 71 THR A CA 1
ATOM 567 C C . THR A 1 71 ? 1.111 11.456 -12.565 1.00 65.00 71 THR A C 1
ATOM 569 O O . THR A 1 71 ? 1.818 11.567 -11.566 1.00 65.00 71 THR A O 1
ATOM 572 N N . LYS A 1 72 ? -0.084 12.041 -12.655 1.00 71.12 72 LYS A N 1
ATOM 573 C CA . LYS A 1 72 ? -0.707 12.748 -11.538 1.00 71.12 72 LYS A CA 1
ATOM 574 C C . LYS A 1 72 ? -1.520 11.762 -10.709 1.00 71.12 72 LYS A C 1
ATOM 576 O O . LYS A 1 72 ? -2.585 11.328 -11.140 1.00 71.12 72 LYS A O 1
ATOM 581 N N . ILE A 1 73 ? -1.048 11.463 -9.504 1.00 74.19 73 ILE A N 1
ATOM 582 C CA . ILE A 1 73 ? -1.812 10.69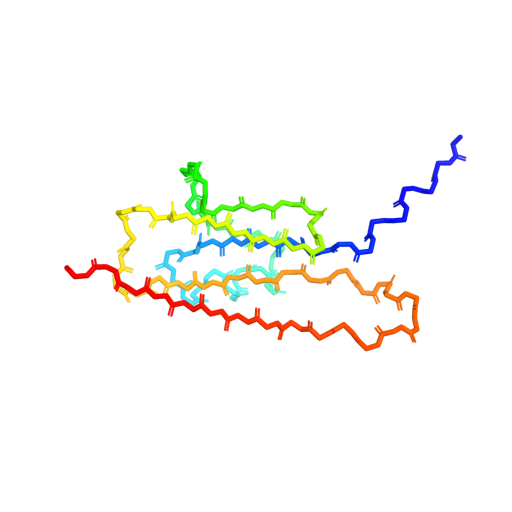0 -8.525 1.00 74.19 73 ILE A CA 1
ATOM 583 C C . ILE A 1 73 ? -2.676 11.653 -7.713 1.00 74.19 73 ILE A C 1
ATOM 585 O O . ILE A 1 73 ? -2.186 12.636 -7.158 1.00 74.19 73 ILE A O 1
ATOM 589 N N . LYS A 1 74 ? -3.978 11.371 -7.641 1.00 82.00 74 LYS A N 1
ATOM 590 C CA . LYS A 1 74 ? -4.901 12.029 -6.714 1.00 82.00 74 LYS A CA 1
ATOM 591 C C . LYS A 1 74 ? -5.422 10.982 -5.736 1.00 82.00 74 LYS A C 1
ATOM 593 O O . LYS A 1 74 ? -6.203 10.122 -6.130 1.00 82.00 74 LYS A O 1
ATOM 598 N N . VAL A 1 75 ? -5.015 11.085 -4.475 1.00 83.19 75 VAL A N 1
ATOM 599 C CA . VAL A 1 75 ? -5.495 10.222 -3.388 1.00 83.19 75 VAL A CA 1
ATOM 600 C C . VAL A 1 75 ? -6.579 10.969 -2.614 1.00 83.19 75 VAL A C 1
ATOM 602 O O . VAL A 1 75 ? -6.393 12.133 -2.271 1.00 83.19 75 VAL A O 1
ATOM 605 N N . ASN A 1 76 ? -7.710 10.314 -2.347 1.00 82.88 76 ASN A N 1
ATOM 606 C CA . ASN A 1 76 ? -8.708 10.808 -1.397 1.00 82.88 76 ASN A CA 1
ATOM 607 C C . ASN A 1 76 ? -8.997 9.681 -0.402 1.00 82.88 76 ASN A C 1
ATOM 609 O O . ASN A 1 76 ? -9.628 8.690 -0.772 1.00 82.88 76 ASN A O 1
ATOM 613 N N . LEU A 1 77 ? -8.516 9.825 0.830 1.00 81.62 77 LEU A N 1
ATOM 614 C CA . LEU A 1 77 ? -8.733 8.865 1.907 1.00 81.62 77 LEU A CA 1
ATOM 615 C C . LEU A 1 77 ? -9.832 9.391 2.833 1.00 81.62 77 LEU A C 1
ATOM 617 O O . LEU A 1 77 ? -9.833 10.571 3.177 1.00 81.62 77 LEU A O 1
ATOM 621 N N . HIS A 1 78 ? -10.771 8.524 3.201 1.00 82.38 78 HIS A N 1
ATOM 622 C CA . HIS A 1 78 ? -11.863 8.861 4.107 1.00 82.38 78 HIS A CA 1
ATOM 623 C C . HIS A 1 78 ? -12.016 7.746 5.133 1.00 82.38 78 HIS A C 1
ATOM 625 O O . HIS A 1 78 ? -12.208 6.587 4.761 1.00 82.38 78 HIS A O 1
ATOM 631 N N . GLU A 1 79 ? -11.981 8.110 6.407 1.00 75.00 79 GLU A N 1
ATOM 632 C CA . GLU A 1 79 ? -12.323 7.210 7.499 1.00 75.00 79 GLU A CA 1
ATOM 633 C C . GLU A 1 79 ? -13.840 7.235 7.702 1.00 75.00 79 GLU A C 1
ATOM 635 O O . GLU A 1 79 ? -14.463 8.300 7.743 1.00 75.00 79 GLU A O 1
ATOM 640 N N . LYS A 1 80 ? -14.457 6.054 7.786 1.00 68.81 80 LYS A N 1
ATOM 641 C CA . LYS A 1 80 ? -15.839 5.933 8.253 1.00 68.81 80 LYS A CA 1
ATOM 642 C C . LYS A 1 80 ? -15.789 5.668 9.750 1.00 68.81 80 LYS A C 1
ATOM 644 O O . LYS A 1 80 ? -15.417 4.567 10.146 1.00 68.81 80 LYS A O 1
ATOM 649 N N . ILE A 1 81 ? -16.129 6.698 10.519 1.00 61.88 81 ILE A N 1
ATOM 650 C CA . ILE A 1 81 ? -16.339 6.640 11.970 1.00 61.88 81 ILE A CA 1
ATOM 651 C C . ILE A 1 81 ? -17.726 6.057 12.242 1.00 61.88 81 ILE A C 1
ATOM 653 O O . ILE A 1 81 ? -18.672 6.455 11.519 1.00 61.88 81 ILE A O 1
#

Foldseek 3Di:
DDDPPLQAKKKFKAQAPVQVVCCVPPVDGDGDPDPFGIDPSDLDGGGDDPPHDPRIDMDMGGDPPNPPDDNDDDDDDDDDD

Secondary structure (DSSP, 8-state):
--------EEEEEESSTHHHHHHHHHS------STTSEEEEESS------S--TT-EEEEE--S---SS------------